Protein AF-A0A1F8H8P9-F1 (afdb_monomer_lite)

Secondary structure (DSSP, 8-state):
-------TTTSPPPPSSHHHHHHHHHTT--SS--HHHHHHHHHHHHHSTTTHHHHHHHHHTS---TT-HHHHGGGGS-HHHHHHHHIIIIIGGGTSSS--

Foldseek 3Di:
DDPPDPPVLQAFDAQPDPLLCVLCVVVVQHRGHGSVVLVVVLLVQCVDPVSNQSSLCNLQSHRDDPPPPVLVVLNVPPSVCSSVCS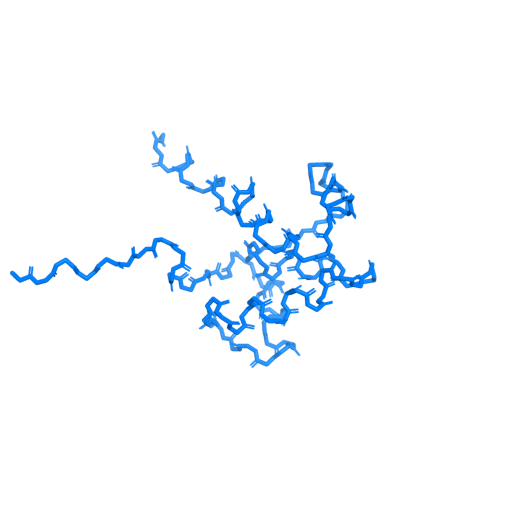CVVPVCPVVVVVPD

Structure (mmCIF, N/CA/C/O backbone):
data_AF-A0A1F8H8P9-F1
#
_entry.id   AF-A0A1F8H8P9-F1
#
loop_
_atom_site.group_PDB
_atom_site.id
_atom_site.type_symbol
_atom_site.label_atom_id
_atom_site.label_alt_id
_atom_site.label_comp_id
_atom_site.label_asym_id
_atom_site.label_entity_id
_atom_site.label_seq_id
_atom_site.pdbx_PDB_ins_code
_atom_site.Cartn_x
_atom_site.Cartn_y
_atom_site.Cartn_z
_atom_site.occupancy
_atom_site.B_iso_or_equiv
_atom_site.auth_seq_id
_atom_site.auth_comp_id
_atom_site.auth_asym_id
_atom_site.auth_atom_id
_atom_site.pdbx_PDB_model_num
ATOM 1 N N . MET A 1 1 ? -0.041 9.137 -38.085 1.00 39.75 1 MET A N 1
ATOM 2 C CA . MET A 1 1 ? 0.693 8.157 -37.255 1.00 39.75 1 MET A CA 1
ATOM 3 C C . MET A 1 1 ? 0.003 8.125 -35.908 1.00 39.75 1 MET A C 1
ATOM 5 O O . MET A 1 1 ? -0.518 9.160 -35.520 1.00 39.75 1 MET A O 1
ATOM 9 N N . ARG A 1 2 ? -0.151 6.929 -35.337 1.00 39.38 2 ARG A N 1
ATOM 10 C CA . ARG A 1 2 ? -1.085 6.620 -34.250 1.00 39.38 2 ARG A CA 1
ATOM 11 C C . ARG A 1 2 ? -0.826 7.479 -33.009 1.00 39.38 2 ARG A C 1
ATOM 13 O O . ARG A 1 2 ? 0.315 7.610 -32.584 1.00 39.38 2 ARG A O 1
ATOM 20 N N . ASP A 1 3 ? -1.912 8.045 -32.490 1.00 46.88 3 ASP A N 1
ATOM 21 C CA . ASP A 1 3 ? -2.069 8.420 -31.088 1.00 46.88 3 ASP A CA 1
ATOM 22 C C . ASP A 1 3 ? -1.969 7.123 -30.276 1.00 46.88 3 ASP A C 1
ATOM 24 O O . ASP A 1 3 ? -2.945 6.380 -30.142 1.00 46.88 3 ASP A O 1
ATOM 28 N N . ASP A 1 4 ? -0.767 6.793 -29.814 1.00 38.97 4 ASP A N 1
ATOM 29 C CA . ASP A 1 4 ? -0.573 5.724 -28.843 1.00 38.97 4 ASP A CA 1
ATOM 30 C C . ASP A 1 4 ? -0.870 6.343 -27.478 1.00 38.97 4 ASP A C 1
ATOM 32 O O . ASP A 1 4 ? 0.017 6.815 -26.767 1.00 38.97 4 ASP A O 1
ATOM 36 N N . GLY A 1 5 ? -2.170 6.439 -27.191 1.00 38.81 5 GLY A N 1
ATOM 37 C CA . GLY A 1 5 ? -2.721 6.935 -25.943 1.00 38.81 5 GLY A CA 1
ATOM 38 C C . GLY A 1 5 ? -2.196 6.132 -24.763 1.00 38.81 5 GLY A C 1
ATOM 39 O O . GLY A 1 5 ? -2.841 5.192 -24.309 1.00 38.81 5 GLY A O 1
ATOM 40 N N . VAL A 1 6 ? -1.044 6.545 -24.239 1.00 41.88 6 VAL A N 1
ATOM 41 C CA . VAL A 1 6 ? -0.633 6.240 -22.876 1.00 41.88 6 VAL A CA 1
ATOM 42 C C . VAL A 1 6 ? -1.633 6.973 -22.001 1.00 41.88 6 VAL A C 1
ATOM 44 O O . VAL A 1 6 ? -1.491 8.158 -21.697 1.00 41.88 6 VAL A O 1
ATOM 47 N N . THR A 1 7 ? -2.720 6.290 -21.651 1.00 43.59 7 THR A N 1
ATOM 48 C CA . THR A 1 7 ? -3.534 6.742 -20.530 1.00 43.59 7 THR A CA 1
ATOM 49 C C . THR A 1 7 ? -2.566 6.918 -19.360 1.00 43.59 7 THR A C 1
ATOM 51 O O . THR A 1 7 ? -1.756 6.030 -19.103 1.00 43.59 7 THR A O 1
ATOM 54 N N . GLY A 1 8 ? -2.582 8.062 -18.668 1.00 42.91 8 GLY A N 1
ATOM 55 C CA . GLY A 1 8 ? -1.635 8.340 -17.571 1.00 42.91 8 GLY A CA 1
ATOM 56 C C . GLY A 1 8 ? -1.651 7.301 -16.435 1.00 42.91 8 GLY A C 1
ATOM 57 O O . GLY A 1 8 ? -0.813 7.354 -15.544 1.00 42.91 8 GLY A O 1
ATOM 58 N N . PHE A 1 9 ? -2.586 6.350 -16.494 1.00 44.62 9 PHE A N 1
ATOM 59 C CA . PHE A 1 9 ? -2.738 5.192 -15.623 1.00 44.62 9 PHE A CA 1
ATOM 60 C C . PHE A 1 9 ? -1.887 3.969 -16.025 1.00 44.62 9 PHE A C 1
ATOM 62 O O . PHE A 1 9 ? -1.635 3.126 -15.172 1.00 44.62 9 PHE A O 1
ATOM 69 N N . GLU A 1 10 ? -1.438 3.847 -17.282 1.00 42.44 10 GLU A N 1
ATOM 70 C CA . GLU A 1 10 ? -0.585 2.732 -17.743 1.00 42.44 10 GLU A CA 1
ATOM 71 C C . GLU A 1 10 ? 0.913 2.981 -17.537 1.00 42.44 10 GLU A C 1
ATOM 73 O O . GLU A 1 10 ? 1.707 2.037 -17.574 1.00 42.44 10 GLU A O 1
ATOM 78 N N . SER A 1 11 ? 1.313 4.231 -17.295 1.00 49.84 11 SER A N 1
ATOM 79 C CA . SER A 1 11 ? 2.692 4.534 -16.927 1.00 49.84 11 SER A CA 1
ATOM 80 C C . SER A 1 11 ? 3.005 3.854 -15.592 1.00 49.84 11 SER A C 1
ATOM 82 O O . SER A 1 11 ? 2.286 4.096 -14.617 1.00 49.84 11 SER A O 1
ATOM 84 N N . PRO A 1 12 ? 4.053 3.011 -15.511 1.00 55.56 12 PRO A N 1
ATOM 85 C CA . PRO A 1 12 ? 4.448 2.416 -14.244 1.00 55.56 12 PRO A CA 1
ATOM 86 C C . PRO A 1 12 ? 4.688 3.552 -13.256 1.00 55.56 12 PRO A C 1
ATOM 88 O O . PRO A 1 12 ? 5.408 4.507 -13.564 1.00 55.56 12 PRO A O 1
ATOM 91 N N . GLN A 1 13 ? 4.059 3.483 -12.082 1.00 66.19 13 GLN A N 1
ATOM 92 C CA . GLN A 1 13 ? 4.436 4.409 -11.029 1.00 66.19 13 GLN A CA 1
ATOM 93 C C . GLN A 1 13 ? 5.925 4.234 -10.754 1.00 66.19 13 GLN A C 1
ATOM 95 O O . GLN A 1 13 ? 6.434 3.114 -10.736 1.00 66.19 13 GLN A O 1
ATOM 100 N N . THR A 1 14 ? 6.623 5.346 -10.554 1.00 75.06 14 THR A N 1
ATOM 101 C CA . THR A 1 14 ? 8.038 5.346 -10.185 1.00 75.06 14 THR A CA 1
ATOM 102 C C . THR A 1 14 ? 8.148 5.505 -8.679 1.00 75.06 14 THR A C 1
ATOM 104 O O . THR A 1 14 ? 7.501 6.382 -8.100 1.00 75.06 14 THR A O 1
ATOM 107 N N . ALA A 1 15 ? 8.977 4.676 -8.043 1.00 80.31 15 ALA A N 1
ATOM 108 C CA . ALA A 1 15 ? 9.244 4.806 -6.622 1.00 80.31 15 ALA A CA 1
ATOM 109 C C . ALA A 1 15 ? 9.931 6.155 -6.392 1.00 80.31 15 ALA A C 1
ATOM 111 O O . ALA A 1 15 ? 10.921 6.491 -7.039 1.00 80.31 15 ALA A O 1
ATOM 112 N N . GLN A 1 16 ? 9.364 6.941 -5.490 1.00 83.06 16 GLN A N 1
ATOM 113 C CA . GLN A 1 16 ? 9.836 8.259 -5.087 1.00 83.06 16 GLN A CA 1
ATOM 114 C C . GLN A 1 16 ? 10.849 8.158 -3.941 1.00 83.06 16 GLN A C 1
ATOM 116 O O . GLN A 1 16 ? 11.602 9.101 -3.712 1.00 83.06 16 GLN A O 1
ATOM 121 N N . ASP A 1 17 ? 10.882 7.023 -3.235 1.00 85.50 17 ASP A N 1
ATOM 122 C CA . ASP A 1 17 ? 11.835 6.742 -2.166 1.00 85.50 17 ASP A CA 1
ATOM 123 C C . ASP A 1 17 ? 12.258 5.262 -2.097 1.00 85.50 17 ASP A C 1
ATOM 125 O O . ASP A 1 17 ? 11.673 4.371 -2.721 1.00 85.50 17 ASP A O 1
ATOM 129 N N . GLU A 1 18 ? 13.316 5.005 -1.321 1.00 89.50 18 GLU A N 1
ATOM 130 C CA . GLU A 1 18 ? 13.880 3.665 -1.122 1.00 89.50 18 GLU A CA 1
ATOM 131 C C . GLU A 1 18 ? 12.924 2.714 -0.394 1.00 89.50 18 GLU A C 1
ATOM 133 O O . GLU A 1 18 ? 13.022 1.497 -0.563 1.00 89.50 18 GLU A O 1
ATOM 138 N N . TYR A 1 19 ? 11.994 3.242 0.406 1.00 89.62 19 TYR A N 1
ATOM 139 C CA . TYR A 1 19 ? 11.035 2.421 1.136 1.00 89.62 19 TYR A CA 1
ATOM 140 C C . TYR A 1 19 ? 10.028 1.784 0.175 1.00 89.62 19 TYR A C 1
ATOM 142 O O . TYR A 1 19 ? 9.832 0.568 0.208 1.00 89.62 19 TYR A O 1
ATOM 150 N N . ALA A 1 20 ? 9.442 2.576 -0.724 1.00 89.25 20 ALA A N 1
ATOM 151 C CA . ALA A 1 20 ? 8.532 2.084 -1.751 1.00 89.25 20 ALA A CA 1
ATOM 152 C C . ALA A 1 20 ? 9.232 1.111 -2.713 1.00 89.25 20 ALA A C 1
ATOM 154 O O . ALA A 1 20 ? 8.697 0.037 -2.997 1.00 89.25 20 ALA A O 1
ATOM 155 N N . LEU A 1 21 ? 10.467 1.419 -3.126 1.00 91.12 21 LEU A N 1
ATOM 156 C CA . LEU A 1 21 ? 11.278 0.502 -3.935 1.00 91.12 21 LEU A CA 1
ATOM 157 C C . LEU A 1 21 ? 11.546 -0.821 -3.194 1.00 91.12 21 LEU A C 1
ATOM 159 O O . LEU A 1 21 ? 11.442 -1.910 -3.764 1.00 91.12 21 LEU A O 1
ATOM 163 N N . GLY A 1 22 ? 11.849 -0.740 -1.896 1.00 93.06 22 GLY A N 1
ATOM 164 C CA . GLY A 1 22 ? 12.018 -1.897 -1.023 1.00 93.06 22 GLY A CA 1
ATOM 165 C C . GLY A 1 22 ? 10.749 -2.742 -0.908 1.00 93.06 22 GLY A C 1
ATOM 166 O O . GLY A 1 22 ? 10.836 -3.969 -0.934 1.00 93.06 22 GLY A O 1
ATOM 167 N N . LEU A 1 23 ? 9.570 -2.114 -0.845 1.00 92.94 23 LEU A N 1
ATOM 168 C CA . LEU A 1 23 ? 8.284 -2.814 -0.843 1.00 92.94 23 LEU A CA 1
ATOM 169 C C . LEU A 1 23 ? 8.034 -3.561 -2.153 1.00 92.94 23 LEU A C 1
ATOM 171 O O . LEU A 1 23 ? 7.628 -4.722 -2.118 1.00 92.94 23 LEU A O 1
ATOM 175 N N . TRP A 1 24 ? 8.304 -2.950 -3.306 1.00 91.81 24 TRP A N 1
ATOM 176 C CA . TRP A 1 24 ? 8.120 -3.633 -4.590 1.00 91.81 24 TRP A CA 1
ATOM 177 C C . TRP A 1 24 ? 9.013 -4.867 -4.704 1.00 91.81 24 TRP A C 1
ATOM 179 O O . TRP A 1 24 ? 8.540 -5.952 -5.046 1.00 91.81 24 TRP A O 1
ATOM 189 N N . ARG A 1 25 ? 10.280 -4.750 -4.296 1.00 92.88 25 ARG A N 1
ATOM 190 C CA . ARG A 1 25 ? 11.209 -5.888 -4.232 1.00 92.88 25 ARG A CA 1
ATOM 191 C C . ARG A 1 25 ? 10.758 -6.953 -3.232 1.00 92.88 25 ARG A C 1
ATOM 193 O O . ARG A 1 25 ? 10.763 -8.132 -3.578 1.00 92.88 25 ARG A O 1
ATOM 200 N N . LYS A 1 26 ? 10.317 -6.554 -2.030 1.00 94.00 26 LYS A N 1
ATOM 201 C CA . LYS A 1 26 ? 9.780 -7.454 -0.986 1.00 94.00 26 LYS A CA 1
ATOM 202 C C . LYS A 1 26 ? 8.647 -8.329 -1.526 1.00 94.00 26 LYS A C 1
ATOM 204 O O . LYS A 1 26 ? 8.558 -9.495 -1.151 1.00 94.00 26 LYS A O 1
ATOM 209 N N . TYR A 1 27 ? 7.811 -7.782 -2.408 1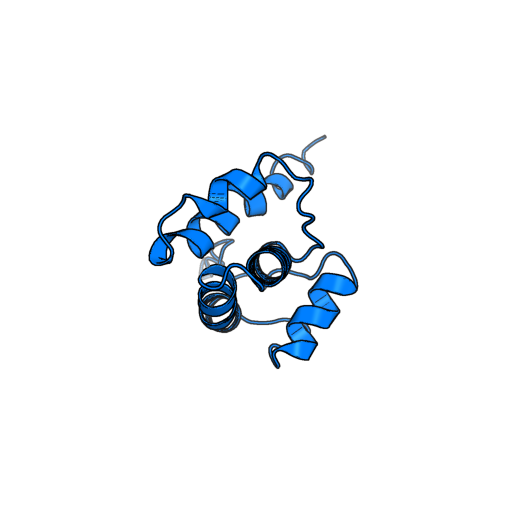.00 93.19 27 TYR A N 1
ATOM 210 C CA . TYR A 1 27 ? 6.659 -8.477 -2.983 1.00 93.19 27 TYR A CA 1
ATOM 211 C C . TYR A 1 27 ? 6.880 -9.018 -4.406 1.00 93.19 27 TYR A C 1
ATOM 213 O O . TYR A 1 27 ? 5.925 -9.477 -5.028 1.00 93.19 27 TYR A O 1
ATOM 221 N N . GLY A 1 28 ? 8.119 -9.021 -4.913 1.00 91.38 28 GLY A N 1
ATOM 222 C CA . GLY A 1 28 ? 8.467 -9.640 -6.199 1.00 91.38 28 GLY A CA 1
ATOM 223 C C . GLY A 1 28 ? 8.014 -8.865 -7.441 1.00 91.38 28 GLY A C 1
ATOM 224 O O . GLY A 1 28 ? 7.940 -9.440 -8.521 1.00 91.38 28 GLY A O 1
ATOM 225 N N . LEU A 1 29 ? 7.722 -7.573 -7.294 1.00 87.94 29 LEU A N 1
ATOM 226 C CA . LEU A 1 29 ? 7.189 -6.696 -8.341 1.00 87.94 29 LEU A CA 1
ATOM 227 C C . LEU A 1 29 ? 8.281 -6.054 -9.228 1.00 87.94 29 LEU A C 1
ATOM 229 O O . LEU A 1 29 ? 7.978 -5.469 -10.265 1.00 87.94 29 LEU A O 1
ATOM 233 N N . GLY A 1 30 ? 9.554 -6.185 -8.842 1.00 85.12 30 GLY A N 1
ATOM 234 C CA . GLY A 1 30 ? 10.682 -5.534 -9.517 1.00 85.12 30 GLY A CA 1
ATOM 235 C C . GLY A 1 30 ? 10.748 -4.024 -9.254 1.00 85.12 30 GLY A C 1
ATOM 236 O O . GLY A 1 30 ? 10.056 -3.507 -8.383 1.00 85.12 30 GLY A O 1
ATOM 237 N N . ASP A 1 31 ? 11.605 -3.320 -9.998 1.00 83.75 31 ASP A N 1
ATOM 238 C CA . ASP A 1 31 ? 11.852 -1.878 -9.801 1.00 83.75 31 ASP A CA 1
ATOM 239 C C . ASP A 1 31 ? 10.890 -0.986 -10.610 1.00 83.75 31 ASP A C 1
ATOM 241 O O . ASP A 1 31 ? 10.766 0.204 -10.331 1.00 83.75 31 ASP A O 1
ATOM 245 N N . HIS A 1 32 ? 10.193 -1.567 -11.593 1.00 82.06 32 HIS A N 1
ATOM 246 C CA . HIS A 1 32 ? 9.222 -0.890 -12.460 1.00 82.06 32 HIS A CA 1
ATOM 247 C C . HIS A 1 32 ? 7.995 -1.786 -12.702 1.00 82.06 32 HIS A C 1
ATOM 249 O O . HIS A 1 32 ? 7.814 -2.293 -13.814 1.00 82.06 32 HIS A O 1
ATOM 255 N N . PRO A 1 33 ? 7.180 -2.053 -11.668 1.00 84.50 33 PRO A N 1
ATOM 256 C CA . PRO A 1 33 ? 6.002 -2.894 -11.820 1.00 84.50 33 PRO A CA 1
ATOM 257 C 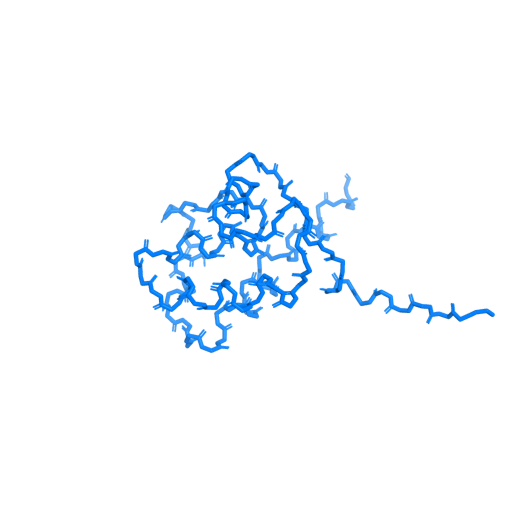C . PRO A 1 33 ? 4.972 -2.308 -12.774 1.00 84.50 33 PRO A C 1
ATOM 259 O O . PRO A 1 33 ? 4.727 -1.100 -12.791 1.00 84.50 33 PRO A O 1
ATOM 262 N N . SER A 1 34 ? 4.306 -3.194 -13.515 1.00 82.56 34 SER A N 1
ATOM 263 C CA . SER A 1 34 ? 3.113 -2.810 -14.258 1.00 82.56 34 SER A CA 1
ATOM 264 C C . SER A 1 34 ? 1.984 -2.441 -13.293 1.00 82.56 34 SER A C 1
ATOM 266 O O . SER A 1 34 ? 1.900 -2.958 -12.174 1.00 82.56 34 SER A O 1
ATOM 268 N N . PHE A 1 35 ? 1.072 -1.583 -13.750 1.00 81.00 35 PHE A N 1
ATOM 269 C CA . PHE A 1 35 ? -0.112 -1.213 -12.976 1.00 81.00 35 PHE A CA 1
ATOM 270 C C . PHE A 1 35 ? -0.923 -2.439 -12.540 1.00 81.00 35 PHE A C 1
ATOM 272 O O . PHE A 1 35 ? -1.345 -2.528 -11.393 1.00 81.00 35 PHE A O 1
ATOM 279 N N . LYS A 1 36 ? -1.082 -3.419 -13.435 1.00 83.25 36 LYS A N 1
ATOM 280 C CA . LYS A 1 36 ? -1.842 -4.647 -13.181 1.00 83.25 36 LYS A CA 1
ATOM 281 C C . LYS A 1 36 ? -1.212 -5.514 -12.087 1.00 83.25 36 LYS A C 1
ATOM 283 O O . LYS A 1 36 ? -1.928 -6.048 -11.240 1.00 83.25 36 LYS A O 1
ATOM 288 N N . ASP A 1 37 ? 0.112 -5.656 -12.098 1.00 85.69 37 ASP A N 1
ATOM 289 C CA . ASP A 1 37 ? 0.821 -6.436 -11.076 1.00 85.69 37 ASP A CA 1
ATOM 290 C C . ASP A 1 37 ? 0.755 -5.732 -9.715 1.00 85.69 37 ASP A C 1
ATOM 292 O O . ASP A 1 37 ? 0.543 -6.371 -8.679 1.00 85.69 37 ASP A O 1
ATOM 296 N N . MET A 1 38 ? 0.869 -4.400 -9.728 1.00 86.81 38 MET A N 1
ATOM 297 C CA . MET A 1 38 ? 0.716 -3.573 -8.538 1.00 86.81 38 MET A CA 1
ATOM 298 C C . MET A 1 38 ? -0.711 -3.634 -7.983 1.00 86.81 38 MET A C 1
ATOM 300 O O . MET A 1 38 ? -0.870 -3.801 -6.780 1.00 86.81 38 MET A O 1
ATOM 304 N N . GLU A 1 39 ? -1.739 -3.552 -8.829 1.00 87.75 39 GLU A N 1
ATOM 305 C CA . GLU A 1 39 ? -3.152 -3.595 -8.436 1.00 87.75 39 GLU A CA 1
ATOM 306 C C . GLU A 1 39 ? -3.498 -4.866 -7.671 1.00 87.75 39 GLU A C 1
ATOM 308 O O . GLU A 1 39 ? -4.062 -4.794 -6.574 1.00 87.75 39 GLU A O 1
ATOM 313 N N . ALA A 1 40 ? -3.115 -6.026 -8.207 1.00 88.44 40 ALA A N 1
ATOM 314 C CA . ALA A 1 40 ? -3.397 -7.305 -7.571 1.00 88.44 40 ALA A CA 1
ATOM 315 C C . ALA A 1 40 ? -2.783 -7.381 -6.163 1.00 88.44 40 ALA A C 1
ATOM 317 O O . ALA A 1 40 ? -3.468 -7.733 -5.199 1.00 88.44 40 ALA A O 1
ATOM 318 N N . LYS A 1 41 ? -1.503 -7.007 -6.024 1.00 91.75 41 LYS A N 1
ATOM 319 C CA . LYS A 1 41 ? -0.801 -7.075 -4.737 1.00 91.75 41 LYS A CA 1
ATOM 320 C C . LYS A 1 41 ? -1.253 -5.986 -3.767 1.00 91.75 41 LYS A C 1
ATOM 322 O O . LYS A 1 41 ? -1.483 -6.268 -2.595 1.00 91.75 41 LYS A O 1
ATOM 327 N N . ALA A 1 42 ? -1.401 -4.753 -4.227 1.00 90.19 42 ALA A N 1
ATOM 328 C CA . ALA A 1 42 ? -1.834 -3.650 -3.387 1.00 90.19 42 ALA A CA 1
ATOM 329 C C . ALA A 1 42 ? -3.247 -3.869 -2.845 1.00 90.19 42 ALA A C 1
ATOM 331 O O . ALA A 1 42 ? -3.481 -3.594 -1.675 1.00 90.19 42 ALA A O 1
ATOM 332 N N . THR A 1 43 ? -4.168 -4.411 -3.647 1.00 90.50 43 THR A N 1
ATOM 333 C CA . THR A 1 43 ? -5.530 -4.733 -3.190 1.00 90.50 43 THR A CA 1
ATOM 334 C C . THR A 1 43 ? -5.511 -5.739 -2.038 1.00 90.50 43 THR A C 1
ATOM 336 O O . THR A 1 43 ? -6.183 -5.522 -1.032 1.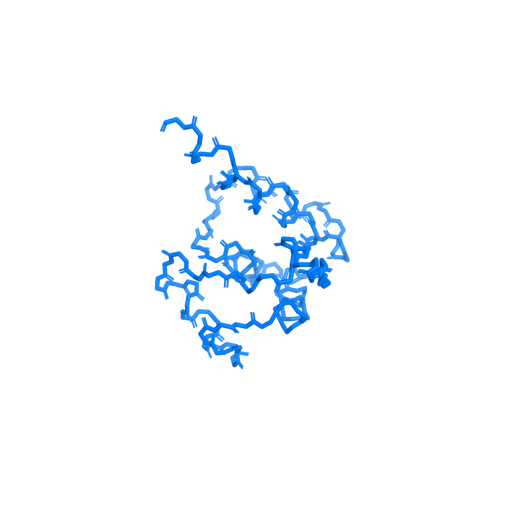00 90.50 43 THR A O 1
ATOM 339 N N . GLU A 1 44 ? -4.681 -6.783 -2.128 1.00 91.25 44 GLU A N 1
ATOM 340 C CA . GLU A 1 44 ? -4.466 -7.743 -1.035 1.00 91.25 44 GLU A CA 1
ATOM 341 C C . GLU A 1 44 ? -3.948 -7.049 0.239 1.00 91.25 44 GLU A C 1
ATOM 343 O O . GLU A 1 44 ? -4.477 -7.259 1.331 1.00 91.25 44 GLU A O 1
ATOM 348 N N . LEU A 1 45 ? -2.941 -6.177 0.108 1.00 92.50 45 LEU A N 1
ATOM 349 C CA . LEU A 1 45 ? -2.346 -5.471 1.248 1.00 92.50 45 LEU A CA 1
ATOM 350 C C . LEU A 1 45 ? -3.298 -4.446 1.877 1.00 92.50 45 LEU A C 1
ATOM 352 O O . LEU A 1 45 ? -3.276 -4.269 3.095 1.00 92.50 45 LEU A O 1
ATOM 356 N N . LEU A 1 46 ? -4.117 -3.780 1.059 1.00 90.69 46 LEU A N 1
ATOM 357 C CA . LEU A 1 46 ? -5.109 -2.785 1.468 1.00 90.69 46 LEU A CA 1
ATOM 358 C C . LEU A 1 46 ? -6.317 -3.408 2.170 1.00 90.69 46 LEU A C 1
ATOM 360 O O . LEU A 1 46 ? -7.025 -2.695 2.881 1.00 90.69 46 LEU A O 1
ATOM 364 N N . ASP A 1 47 ? -6.580 -4.701 1.987 1.00 90.06 47 ASP A N 1
ATOM 365 C CA . ASP A 1 47 ? -7.656 -5.393 2.699 1.00 90.06 47 ASP A CA 1
ATOM 366 C C . ASP A 1 47 ? -7.253 -5.765 4.137 1.00 90.06 47 ASP A C 1
ATOM 368 O O . ASP A 1 47 ? -8.080 -5.773 5.049 1.00 90.06 47 ASP A O 1
ATOM 372 N N . ASN A 1 48 ? -5.957 -5.977 4.382 1.00 88.31 48 ASN A N 1
ATOM 373 C CA . ASN A 1 48 ? -5.438 -6.343 5.694 1.00 88.31 48 ASN A CA 1
ATOM 374 C C . ASN A 1 48 ? -4.985 -5.105 6.508 1.00 88.31 48 ASN A C 1
ATOM 376 O O . ASN A 1 48 ? -4.025 -4.430 6.127 1.00 88.31 48 ASN A O 1
ATOM 380 N N . PRO A 1 49 ? -5.589 -4.830 7.685 1.00 85.81 49 PRO A N 1
ATOM 381 C CA . PRO A 1 49 ? -5.240 -3.675 8.518 1.00 85.81 49 PRO A CA 1
ATOM 382 C C . PRO A 1 49 ? -3.761 -3.585 8.918 1.00 85.81 49 PRO A C 1
ATOM 384 O O . PRO A 1 49 ? -3.250 -2.484 9.113 1.00 85.81 49 PRO A O 1
ATOM 387 N N . LEU A 1 50 ? -3.065 -4.721 9.044 1.00 89.19 50 LEU A N 1
ATOM 388 C CA . LEU A 1 50 ? -1.652 -4.758 9.437 1.00 89.19 50 LEU A CA 1
ATOM 389 C C . LEU A 1 50 ? -0.713 -4.324 8.308 1.00 89.19 50 LEU A C 1
ATOM 391 O O . LEU A 1 50 ? 0.375 -3.822 8.576 1.00 89.19 50 LEU A O 1
ATOM 395 N N . THR A 1 51 ? -1.128 -4.511 7.057 1.00 91.75 51 THR A N 1
ATOM 396 C CA . THR A 1 51 ? -0.336 -4.192 5.860 1.00 91.75 51 THR A CA 1
ATOM 397 C C . THR A 1 51 ? -0.901 -3.021 5.067 1.00 91.75 51 THR A C 1
ATOM 399 O O . T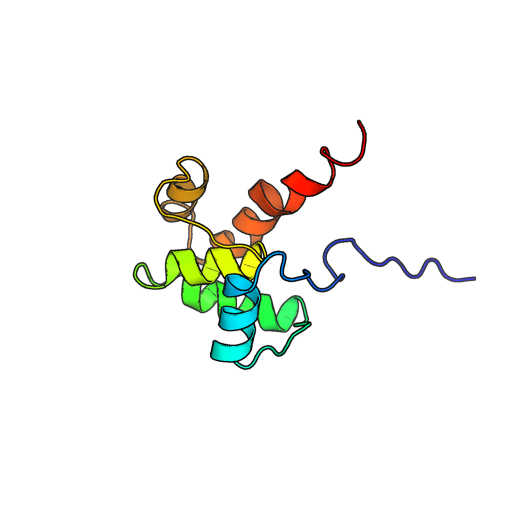HR A 1 51 ? -0.328 -2.636 4.053 1.00 91.75 51 THR A O 1
ATOM 402 N N . PHE A 1 52 ? -1.992 -2.418 5.537 1.00 89.75 52 PHE A N 1
ATOM 403 C CA . PHE A 1 52 ? -2.709 -1.343 4.859 1.00 89.75 52 PHE A CA 1
ATOM 404 C C . PHE A 1 52 ? -1.788 -0.203 4.394 1.00 89.75 52 PHE A C 1
ATOM 406 O O . PHE A 1 52 ? -1.825 0.206 3.235 1.00 89.75 52 PHE A O 1
ATOM 413 N N . PHE A 1 53 ? -0.908 0.276 5.279 1.00 89.88 53 PHE A N 1
ATOM 414 C CA . PHE A 1 53 ? 0.039 1.348 4.956 1.00 89.88 53 PHE A CA 1
ATOM 415 C C . PHE A 1 53 ? 1.148 0.911 3.994 1.00 89.88 53 PHE A C 1
ATOM 417 O O . PHE A 1 53 ? 1.624 1.734 3.214 1.00 89.88 53 PHE A O 1
ATOM 424 N N . GLU A 1 54 ? 1.532 -0.369 3.992 1.00 92.25 54 GLU A N 1
ATOM 425 C CA . GLU A 1 54 ? 2.446 -0.904 2.976 1.00 92.25 54 GLU A CA 1
ATOM 426 C C . GLU A 1 54 ? 1.766 -0.922 1.603 1.00 92.25 54 GLU A C 1
ATOM 428 O O . GLU A 1 54 ? 2.365 -0.494 0.620 1.00 92.25 54 GLU A O 1
ATOM 433 N N . GLY A 1 55 ? 0.497 -1.345 1.549 1.00 91.19 55 GLY A N 1
ATOM 434 C CA . GLY A 1 55 ? -0.320 -1.300 0.337 1.00 91.19 55 GLY A CA 1
ATOM 435 C C . GLY A 1 55 ? -0.429 0.116 -0.219 1.00 91.19 55 GLY A C 1
ATOM 436 O O . GLY A 1 55 ? -0.173 0.339 -1.395 1.00 91.19 55 GLY A O 1
ATOM 437 N N . LEU A 1 56 ? -0.706 1.105 0.629 1.00 89.31 56 LEU A N 1
ATOM 438 C CA . LEU A 1 56 ? -0.736 2.505 0.198 1.00 89.31 56 LEU A CA 1
ATOM 439 C C . LEU A 1 56 ? 0.621 3.029 -0.250 1.00 89.31 56 LEU A C 1
ATOM 441 O O . LEU A 1 56 ? 0.701 3.725 -1.256 1.00 89.31 56 LEU A O 1
ATOM 445 N N . SER A 1 57 ? 1.683 2.686 0.474 1.00 90.00 57 SER A N 1
ATOM 446 C CA . SER A 1 57 ? 3.028 3.126 0.110 1.00 90.00 57 SER A CA 1
ATOM 447 C C . SER A 1 57 ? 3.459 2.559 -1.243 1.00 90.00 57 SER A C 1
ATOM 449 O O . SER A 1 57 ? 4.096 3.244 -2.040 1.00 90.00 57 SER A O 1
ATOM 451 N N . MET A 1 58 ? 3.048 1.321 -1.530 1.00 90.25 58 MET A N 1
ATOM 452 C CA . MET A 1 58 ? 3.220 0.682 -2.830 1.00 90.25 58 MET A CA 1
ATOM 453 C C . MET A 1 58 ? 2.457 1.425 -3.932 1.00 90.25 58 MET A C 1
ATOM 455 O O . MET A 1 58 ? 3.046 1.676 -4.977 1.00 90.25 58 MET A O 1
ATOM 459 N N . VAL A 1 59 ? 1.194 1.791 -3.682 1.00 88.31 59 VAL A N 1
ATOM 460 C CA . VAL A 1 59 ? 0.284 2.456 -4.641 1.00 88.31 59 VAL A CA 1
ATOM 461 C C . VAL A 1 59 ? 0.597 3.926 -4.872 1.00 88.31 59 VAL A C 1
ATOM 463 O O . VAL A 1 59 ? 0.124 4.487 -5.849 1.00 88.31 59 VAL A O 1
ATOM 466 N N . LEU A 1 60 ? 1.309 4.588 -3.965 1.00 85.69 60 LEU A N 1
ATOM 467 C CA . LEU A 1 60 ? 1.706 5.992 -4.128 1.00 85.69 60 LEU A CA 1
ATOM 468 C C . LEU A 1 60 ? 3.186 6.138 -4.491 1.00 85.69 60 LEU A C 1
ATOM 470 O O . LEU A 1 60 ? 3.666 7.254 -4.704 1.00 85.69 60 LEU A O 1
ATOM 474 N N . GLY A 1 61 ? 3.919 5.023 -4.518 1.00 86.38 61 GLY A N 1
ATOM 475 C CA . GLY A 1 61 ? 5.355 5.005 -4.740 1.00 86.38 61 GLY A CA 1
ATOM 476 C C . GLY A 1 61 ? 6.141 5.776 -3.678 1.00 86.38 61 GLY A C 1
ATOM 477 O O . GLY A 1 61 ? 7.241 6.220 -3.973 1.00 86.38 61 GLY A O 1
ATOM 478 N N . ARG A 1 62 ? 5.615 5.979 -2.467 1.00 87.00 62 ARG A N 1
ATOM 479 C CA . ARG A 1 62 ? 6.304 6.696 -1.379 1.00 87.00 62 ARG A CA 1
ATOM 480 C C . ARG A 1 62 ? 5.932 6.132 -0.019 1.00 87.00 62 ARG A C 1
ATOM 482 O O . ARG A 1 62 ? 4.879 5.524 0.114 1.00 87.00 62 ARG A O 1
ATOM 489 N N . PHE A 1 63 ? 6.729 6.383 1.009 1.00 87.56 63 PHE A N 1
ATOM 490 C CA . PHE A 1 63 ? 6.364 6.077 2.383 1.00 87.56 63 PHE A CA 1
ATOM 491 C C . PHE A 1 63 ? 5.081 6.816 2.780 1.00 87.56 63 PHE A C 1
ATOM 493 O O . PHE A 1 63 ? 4.953 8.034 2.610 1.00 87.56 63 PHE A O 1
ATOM 500 N N . VAL A 1 64 ? 4.148 6.053 3.343 1.00 85.44 64 VAL A N 1
ATOM 501 C CA . VAL A 1 64 ? 2.884 6.544 3.874 1.00 85.44 64 VAL A CA 1
ATOM 502 C C . VAL A 1 64 ? 2.790 6.200 5.353 1.00 85.44 64 VAL A C 1
ATOM 504 O O . VAL A 1 64 ? 2.727 5.033 5.745 1.00 85.44 64 VAL A O 1
ATOM 507 N N . GLY A 1 65 ? 2.754 7.234 6.190 1.00 80.38 65 GLY A N 1
ATOM 508 C CA . GLY A 1 65 ? 2.682 7.083 7.640 1.00 80.38 65 GLY A CA 1
ATOM 509 C C . GLY A 1 65 ? 1.264 7.217 8.197 1.00 80.38 65 GLY A C 1
ATOM 510 O O . GLY A 1 65 ? 0.445 7.984 7.700 1.00 80.38 65 GLY A O 1
ATOM 511 N N . ALA A 1 66 ? 1.003 6.591 9.349 1.00 69.44 66 ALA A N 1
ATOM 512 C CA . ALA A 1 66 ? -0.277 6.700 10.068 1.00 69.44 66 ALA A CA 1
ATOM 513 C C . ALA A 1 66 ? -0.649 8.129 10.528 1.00 69.44 66 ALA A C 1
ATOM 515 O O . ALA A 1 66 ? -1.766 8.370 10.982 1.00 69.44 66 ALA A O 1
ATOM 516 N N . LYS A 1 67 ? 0.283 9.087 10.436 1.00 70.50 67 LYS A N 1
ATOM 517 C CA . LYS A 1 67 ? 0.048 10.503 10.758 1.00 70.50 67 LYS A CA 1
ATOM 518 C C . LYS A 1 67 ? -0.610 11.280 9.610 1.00 70.50 67 LYS A C 1
ATOM 520 O O . LYS A 1 67 ? -1.066 12.402 9.836 1.00 70.50 67 LYS A O 1
ATOM 525 N N . GLU A 1 68 ? -0.684 10.710 8.408 1.00 75.12 68 GLU A N 1
ATOM 526 C CA . GLU A 1 68 ? -1.342 11.325 7.253 1.00 75.12 68 GLU A CA 1
ATOM 527 C C . GLU A 1 68 ? -2.867 11.217 7.409 1.00 75.12 68 GLU A C 1
ATOM 529 O O . GLU A 1 68 ? -3.501 10.234 7.031 1.00 75.12 68 GLU A O 1
ATOM 534 N N . LYS A 1 69 ? -3.468 12.245 8.027 1.00 69.38 69 LYS A N 1
ATOM 535 C CA . LYS A 1 69 ? -4.899 12.282 8.387 1.00 69.38 69 LYS A CA 1
ATOM 536 C C . LYS A 1 69 ? -5.840 12.071 7.199 1.00 69.38 69 LYS A C 1
ATOM 538 O O . LYS A 1 69 ? -6.912 11.499 7.374 1.00 69.38 69 LYS A O 1
ATOM 543 N N . GLU A 1 70 ? -5.450 12.533 6.015 1.00 70.50 70 GLU A N 1
ATOM 544 C CA . GLU A 1 70 ? -6.233 12.344 4.790 1.00 70.50 70 GLU A CA 1
ATOM 545 C C . GLU A 1 70 ? -6.263 10.873 4.360 1.00 70.50 70 GLU A C 1
ATOM 547 O O . GLU A 1 70 ? -7.297 10.369 3.927 1.00 70.50 70 GLU A O 1
ATOM 552 N N . ILE A 1 71 ? -5.174 10.146 4.600 1.00 73.88 71 ILE A N 1
ATOM 553 C CA . ILE A 1 71 ? -5.025 8.740 4.239 1.00 73.88 71 ILE A CA 1
ATOM 554 C C . ILE A 1 71 ? -5.748 7.818 5.221 1.00 73.88 71 ILE A C 1
ATOM 556 O O . ILE A 1 71 ? -6.306 6.799 4.819 1.00 73.88 71 ILE A O 1
ATOM 560 N N . ALA A 1 72 ? -5.828 8.191 6.500 1.00 68.94 72 ALA A N 1
ATOM 561 C CA . ALA A 1 72 ? -6.587 7.428 7.493 1.00 68.94 72 ALA A CA 1
ATOM 562 C C . ALA A 1 72 ? -8.071 7.245 7.103 1.00 68.94 72 ALA A C 1
ATOM 564 O O . ALA A 1 72 ? -8.701 6.269 7.510 1.00 68.94 72 ALA A O 1
ATOM 565 N N . LYS A 1 73 ? -8.629 8.140 6.270 1.00 74.44 73 LYS A N 1
ATOM 566 C CA . LYS A 1 73 ? -10.006 8.033 5.760 1.00 74.44 73 LYS A CA 1
ATOM 567 C C . LYS A 1 73 ? -10.202 6.831 4.826 1.00 74.44 73 LYS A C 1
ATOM 569 O O . LYS A 1 73 ? -11.304 6.288 4.776 1.00 74.44 73 LYS A O 1
ATOM 574 N N . LEU A 1 74 ? -9.149 6.368 4.145 1.00 78.12 74 LEU A N 1
ATOM 575 C CA . LEU A 1 74 ? -9.205 5.216 3.234 1.00 78.12 74 LEU A CA 1
ATOM 576 C C . LEU A 1 74 ? -9.523 3.897 3.954 1.00 78.12 74 LEU A C 1
ATOM 578 O O . LEU A 1 74 ? -10.044 2.976 3.331 1.00 78.12 74 LEU A O 1
ATOM 582 N N . ILE A 1 75 ? -9.281 3.809 5.266 1.00 74.12 75 ILE A N 1
ATOM 583 C CA . ILE A 1 75 ? -9.628 2.629 6.077 1.00 74.12 75 ILE A CA 1
ATOM 584 C C . ILE A 1 75 ? -11.144 2.367 6.034 1.00 74.12 75 ILE A C 1
ATOM 586 O O . ILE A 1 75 ? -11.586 1.218 6.034 1.00 74.12 75 ILE A O 1
ATOM 590 N N . PHE A 1 76 ? -11.946 3.430 5.935 1.00 79.81 76 PHE A N 1
ATOM 591 C CA . PHE A 1 76 ? -13.407 3.352 5.889 1.00 79.81 76 PHE A CA 1
ATOM 592 C C . PHE A 1 76 ? -13.969 3.141 4.476 1.00 79.81 76 PHE A C 1
ATOM 594 O O . PHE A 1 76 ? -15.174 2.945 4.323 1.00 79.81 76 PHE A O 1
ATOM 601 N N . VAL A 1 77 ? -13.126 3.166 3.439 1.00 82.88 77 VAL A N 1
ATOM 602 C CA . VAL A 1 77 ? -13.535 2.857 2.063 1.00 82.88 77 VAL A CA 1
ATOM 603 C C . VAL A 1 77 ? -13.695 1.335 1.919 1.00 82.88 77 VAL A C 1
ATOM 605 O O . VAL A 1 77 ? -12.867 0.597 2.464 1.00 82.88 77 VAL A O 1
ATOM 608 N N . PRO A 1 78 ? -14.729 0.840 1.205 1.00 83.44 78 PRO A N 1
ATOM 609 C CA . PRO A 1 78 ? -14.868 -0.581 0.881 1.00 83.44 78 PRO A CA 1
ATOM 610 C C . PRO A 1 78 ? -13.600 -1.156 0.241 1.00 83.44 78 PRO A C 1
ATOM 612 O O . PRO A 1 78 ? -12.982 -0.492 -0.593 1.00 83.44 78 PRO A O 1
ATOM 615 N N . ALA A 1 79 ? -13.208 -2.370 0.637 1.00 81.75 79 ALA A N 1
ATOM 616 C CA . ALA A 1 79 ? -11.924 -2.970 0.269 1.00 81.75 79 ALA A CA 1
ATOM 617 C C . ALA A 1 79 ? -11.678 -3.007 -1.249 1.00 81.75 79 ALA A C 1
ATOM 619 O O . ALA A 1 79 ? -10.613 -2.605 -1.712 1.00 81.75 79 ALA A O 1
ATOM 620 N N . ASP A 1 80 ? -12.708 -3.368 -2.014 1.00 79.06 80 ASP A N 1
ATOM 621 C CA . ASP A 1 80 ? -12.729 -3.436 -3.480 1.00 79.06 80 ASP A CA 1
ATOM 622 C C . ASP A 1 80 ? -12.504 -2.081 -4.175 1.00 79.06 80 ASP A C 1
ATOM 624 O O . ASP A 1 80 ? -12.196 -2.033 -5.362 1.00 79.06 80 ASP A O 1
ATOM 628 N N . LYS A 1 81 ? -12.642 -0.968 -3.446 1.00 82.94 81 LYS A N 1
ATOM 629 C CA . LYS A 1 81 ? -12.503 0.395 -3.979 1.00 82.94 81 LYS A CA 1
ATOM 630 C C . LYS A 1 81 ? -11.260 1.120 -3.484 1.00 82.94 81 LYS A C 1
ATOM 632 O O . LYS A 1 81 ? -10.939 2.179 -4.021 1.00 82.94 81 LYS A O 1
ATOM 637 N N . ARG A 1 82 ? -10.559 0.586 -2.476 1.00 83.69 82 ARG A N 1
ATOM 638 C CA . ARG A 1 82 ? -9.426 1.261 -1.813 1.00 83.69 82 ARG A CA 1
ATOM 639 C C . ARG A 1 82 ? -8.282 1.574 -2.769 1.00 83.69 82 ARG A C 1
ATOM 641 O O . ARG A 1 82 ? -7.738 2.670 -2.696 1.00 83.69 82 ARG A O 1
ATOM 648 N N . PHE A 1 83 ? -7.948 0.649 -3.667 1.00 83.12 83 PHE A N 1
ATOM 649 C CA . PHE A 1 83 ? -6.863 0.828 -4.634 1.00 83.12 83 PHE A CA 1
ATOM 650 C C . PHE A 1 83 ? -7.143 1.991 -5.599 1.00 83.12 83 PHE A C 1
ATOM 652 O O . PHE A 1 83 ? -6.363 2.937 -5.683 1.00 83.12 83 PHE A O 1
ATOM 659 N N . VAL A 1 84 ? -8.313 1.976 -6.247 1.00 80.44 84 VAL A N 1
ATOM 660 C CA . VAL A 1 84 ? -8.741 3.042 -7.167 1.00 80.44 84 VAL A CA 1
ATOM 661 C C . VAL A 1 84 ? -8.836 4.389 -6.448 1.00 80.44 84 VAL A C 1
ATOM 663 O O . VAL A 1 84 ? -8.368 5.401 -6.967 1.00 80.44 84 VAL A O 1
ATOM 666 N N . PHE A 1 85 ? -9.387 4.412 -5.230 1.00 82.56 85 PHE A N 1
ATOM 667 C CA . PHE A 1 85 ? -9.449 5.635 -4.428 1.00 82.56 85 PHE A CA 1
ATOM 668 C C . PHE A 1 85 ? -8.064 6.174 -4.070 1.00 82.56 85 PHE A C 1
ATOM 670 O O . PHE A 1 85 ? -7.859 7.382 -4.135 1.00 82.56 85 PHE A O 1
ATOM 677 N N . ALA A 1 86 ? -7.112 5.308 -3.713 1.00 81.94 86 ALA A N 1
ATOM 678 C CA . ALA A 1 86 ? -5.753 5.728 -3.394 1.00 81.94 86 ALA A CA 1
ATOM 679 C C . ALA A 1 86 ? -5.092 6.444 -4.583 1.00 81.94 86 ALA A C 1
ATOM 681 O O . ALA A 1 86 ? -4.517 7.518 -4.411 1.00 81.94 86 ALA A O 1
ATOM 682 N N . ILE A 1 87 ? -5.253 5.916 -5.798 1.00 79.94 87 ILE A N 1
ATOM 683 C CA . ILE A 1 87 ? -4.707 6.531 -7.015 1.00 79.94 87 ILE A CA 1
ATOM 684 C C . ILE A 1 87 ? -5.402 7.854 -7.335 1.00 79.94 87 ILE A C 1
ATOM 686 O O . ILE A 1 87 ? -4.729 8.858 -7.547 1.00 79.94 87 ILE A O 1
ATOM 690 N N . LEU A 1 88 ? -6.737 7.877 -7.365 1.00 77.81 88 LEU A N 1
ATOM 691 C CA . LEU A 1 88 ? -7.482 9.070 -7.778 1.00 77.81 88 LEU A CA 1
ATOM 692 C C . LEU A 1 88 ? -7.346 10.226 -6.783 1.00 77.81 88 LEU A C 1
ATOM 694 O O . LEU A 1 88 ? -7.250 11.377 -7.193 1.00 77.81 88 LEU A O 1
ATOM 698 N N . GLN A 1 89 ? -7.341 9.925 -5.485 1.00 73.88 89 GLN A N 1
ATOM 699 C CA . GLN A 1 89 ? -7.325 10.939 -4.434 1.00 73.88 89 GLN A CA 1
ATOM 700 C C . GLN A 1 89 ? -5.903 11.434 -4.130 1.00 73.88 89 GLN A C 1
ATOM 702 O O . GLN A 1 89 ? -5.729 12.607 -3.818 1.00 73.88 89 GLN A O 1
ATOM 707 N N . PHE A 1 90 ? -4.897 10.552 -4.199 1.00 71.94 90 PHE A N 1
ATOM 708 C CA . PHE A 1 90 ? -3.539 10.847 -3.718 1.00 71.94 90 PHE A CA 1
ATOM 709 C C . PHE A 1 90 ? -2.445 10.640 -4.770 1.00 71.94 90 PHE A C 1
ATOM 711 O O . PHE A 1 90 ? -1.366 11.212 -4.645 1.00 71.94 90 PHE A O 1
ATOM 718 N N . GLY A 1 91 ? -2.699 9.858 -5.821 1.00 60.50 91 GLY A N 1
ATOM 719 C CA . GLY A 1 91 ? -1.775 9.713 -6.951 1.00 60.50 91 GLY A CA 1
ATOM 720 C C . GLY A 1 91 ? -1.732 10.950 -7.857 1.00 60.50 91 GLY A C 1
ATOM 721 O O . GL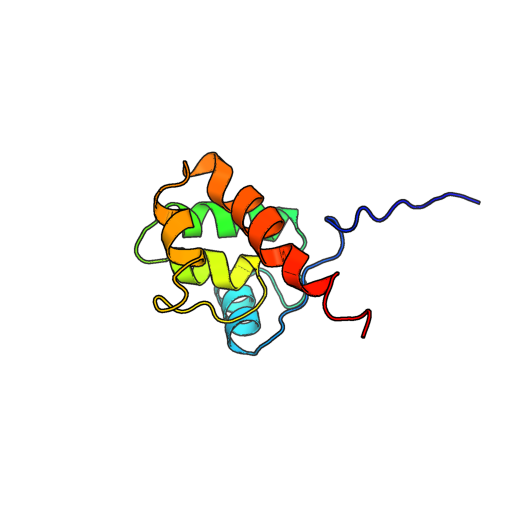Y A 1 91 ? -0.718 11.200 -8.504 1.00 60.50 91 GLY A O 1
ATOM 722 N N . VAL A 1 92 ? -2.804 11.755 -7.865 1.00 54.62 92 VAL A N 1
ATOM 723 C CA . VAL A 1 92 ? -2.950 12.963 -8.703 1.00 54.62 92 VAL A CA 1
ATOM 724 C C . VAL A 1 92 ? -2.328 14.219 -8.072 1.00 54.62 92 VAL A C 1
ATOM 726 O O . VAL A 1 92 ? -2.092 15.189 -8.787 1.00 54.62 92 VAL A O 1
ATOM 729 N N . GLU A 1 93 ? -1.933 14.200 -6.789 1.00 51.34 93 GLU A N 1
ATOM 730 C CA . GLU A 1 93 ? -1.256 15.343 -6.128 1.00 51.34 93 GLU A CA 1
ATOM 731 C C . GLU A 1 93 ? 0.054 15.783 -6.828 1.00 51.34 93 GLU A C 1
ATOM 733 O O . GLU A 1 93 ? 0.616 16.828 -6.498 1.00 51.34 93 GLU A O 1
ATOM 738 N N . LYS A 1 94 ? 0.541 15.017 -7.816 1.00 47.12 94 LYS A N 1
ATOM 739 C CA . LYS A 1 94 ? 1.711 15.353 -8.635 1.00 47.12 94 LYS A CA 1
ATOM 740 C C . LYS A 1 94 ? 1.422 16.138 -9.919 1.00 47.12 94 LYS A C 1
ATOM 742 O O . LYS A 1 94 ? 2.354 16.749 -10.425 1.00 47.12 94 LYS A O 1
ATOM 747 N N . LEU A 1 95 ? 0.189 16.168 -10.435 1.00 44.69 95 LEU A N 1
ATOM 748 C CA . LEU A 1 95 ? -0.108 16.940 -11.654 1.00 44.69 95 LEU A CA 1
ATOM 749 C C . LEU A 1 95 ? -0.223 18.448 -11.385 1.00 44.69 95 LEU A C 1
ATOM 751 O O . LEU A 1 95 ? 0.115 19.241 -12.251 1.00 44.69 95 LEU A O 1
ATOM 755 N N . GLU A 1 96 ? -0.612 18.858 -10.175 1.00 43.00 96 GLU A N 1
ATOM 756 C CA . GLU A 1 96 ? -0.785 20.283 -9.838 1.00 43.00 96 GLU A CA 1
ATOM 757 C C . GLU A 1 96 ? 0.476 20.948 -9.249 1.00 43.00 96 GLU A C 1
ATOM 759 O O . GLU A 1 96 ? 0.499 22.161 -9.052 1.00 43.00 96 GLU A O 1
ATOM 764 N N . ARG A 1 97 ? 1.545 20.190 -8.953 1.00 43.19 97 ARG A N 1
ATOM 765 C CA . ARG A 1 97 ? 2.780 20.736 -8.347 1.00 43.19 97 ARG A CA 1
ATOM 766 C C . ARG A 1 97 ? 3.910 21.050 -9.330 1.00 43.19 97 ARG A C 1
ATOM 768 O O . ARG A 1 97 ? 4.905 21.621 -8.895 1.00 43.19 97 ARG A O 1
ATOM 775 N N . GLU A 1 98 ? 3.768 20.712 -10.610 1.00 40.31 98 GLU A N 1
ATOM 776 C CA . GLU A 1 98 ? 4.762 21.026 -11.653 1.00 40.31 98 GLU A CA 1
ATOM 777 C C . GLU A 1 98 ? 4.391 22.258 -12.513 1.00 40.31 98 GLU A C 1
ATOM 779 O O . GLU A 1 98 ? 5.136 22.602 -13.425 1.00 40.31 98 GLU A O 1
ATOM 784 N N . GLU A 1 99 ? 3.296 22.972 -12.204 1.00 37.09 99 GLU A N 1
ATOM 785 C CA . GLU A 1 99 ? 2.873 24.203 -12.912 1.00 37.09 99 GLU A CA 1
ATOM 786 C C . GLU A 1 99 ? 3.204 25.531 -12.180 1.00 37.09 99 GLU A C 1
ATOM 788 O O . GLU A 1 99 ? 2.603 26.564 -12.487 1.00 37.09 99 GLU A O 1
ATOM 793 N N . VAL A 1 100 ? 4.158 25.555 -11.232 1.00 38.75 100 VAL A N 1
ATOM 794 C CA . VAL A 1 100 ? 4.622 26.803 -10.568 1.00 38.75 100 VAL A CA 1
ATOM 795 C C . VAL A 1 100 ? 6.125 27.004 -10.695 1.00 38.75 100 VAL A C 1
ATOM 797 O O . VAL A 1 100 ? 6.877 26.084 -10.304 1.00 38.75 100 VAL A O 1
#

Organism: NCBI:txid1802708

Sequence (100 aa):
MRDDGVTGFESPQTAQDEYALGLWRKYGLGDHPSFKDMEAKATELLDNPLTFFEGLSMVLGRFVGAKEKEIAKLIFVPADKRFVFAILQFGVEKLEREEV

Radius of gyration: 13.73 Å; chains: 1; bounding box: 29×36×48 Å

pLDDT: mean 75.58, std 17.7, range [37.09, 94.0]